Protein AF-X1VT11-F1 (afdb_monomer_lite)

Foldseek 3Di:
DCLLVVAALLVLLVDPVSVVLVLLQVVLVVVLCVLVVHDDDPCNSVVVNVVSVVDDNRHDDPQNVCLVVVNPPGCLCVPLVVSVVSCVVSVHDSPSSVVSSVSSVVD

Organism: NCBI:txid412755

pLDDT: mean 93.91, std 7.67, range [51.81, 98.44]

Sequence (107 aa):
MTAYSGKTIGAVLSDDKLKRITENIMKEVILIGKAKNIDFEQGVVEKTLQKAKDFPYETKTSFQRDCEKGNTRNEGDIFGGTLIRLAKEYNISIPTITEACRALEVK

InterPro domains:
  IPR008927 6-phosphogluconate dehydrogenase-like, C-terminal domain superfamily [SSF48179] (2-104)
  IPR013328 6-phosphogluconate dehydrogenase, domain 2 [G3DSA:1.10.1040.10] (1-107)
  IPR013752 Ketopantoate reductase, C-terminal domain [PF08546] (2-104)
  IPR051402 Ketopantoate Reductase-Related [PTHR21708] (1-98)

Structure (mmCIF, N/CA/C/O backbone):
data_AF-X1VT11-F1
#
_entry.id   AF-X1VT11-F1
#
loop_
_atom_site.group_PDB
_atom_site.id
_atom_site.type_symbol
_atom_site.label_atom_id
_atom_site.label_alt_id
_atom_site.label_comp_id
_atom_site.label_asym_id
_atom_site.label_entity_id
_atom_site.label_seq_id
_atom_site.pdbx_PDB_ins_code
_atom_site.Cartn_x
_atom_site.Cartn_y
_atom_site.Cartn_z
_atom_site.occupancy
_atom_site.B_iso_or_equiv
_atom_site.auth_seq_id
_atom_site.auth_comp_id
_atom_site.auth_asym_id
_atom_site.auth_atom_id
_atom_site.pdbx_PDB_model_num
ATOM 1 N N . MET A 1 1 ? 4.448 -1.264 -0.356 1.00 95.12 1 MET A N 1
ATOM 2 C CA . MET A 1 1 ? 4.450 -2.416 -1.292 1.00 95.12 1 MET A CA 1
ATOM 3 C C . MET A 1 1 ? 5.579 -2.397 -2.310 1.00 95.12 1 MET A C 1
ATOM 5 O O . MET A 1 1 ? 6.216 -3.432 -2.475 1.00 95.12 1 MET A O 1
ATOM 9 N N . THR A 1 2 ? 5.874 -1.270 -2.961 1.00 96.62 2 THR A N 1
ATOM 10 C CA . THR A 1 2 ? 7.029 -1.153 -3.875 1.00 96.62 2 THR A CA 1
ATOM 11 C C . THR A 1 2 ? 8.350 -1.499 -3.178 1.00 96.62 2 THR A C 1
ATOM 13 O O . THR A 1 2 ? 9.032 -2.419 -3.603 1.00 96.62 2 THR A O 1
ATOM 16 N N . ALA A 1 3 ? 8.640 -0.894 -2.019 1.00 94.12 3 ALA A N 1
ATOM 17 C CA . ALA A 1 3 ? 9.804 -1.245 -1.190 1.00 94.12 3 ALA A CA 1
ATOM 18 C C . ALA A 1 3 ? 9.810 -2.724 -0.747 1.00 94.12 3 ALA A C 1
ATOM 20 O O . ALA A 1 3 ? 10.825 -3.404 -0.826 1.00 94.12 3 ALA A O 1
ATOM 21 N N . TYR A 1 4 ? 8.651 -3.246 -0.331 1.00 94.00 4 TYR A N 1
ATOM 22 C CA . TYR A 1 4 ? 8.501 -4.635 0.126 1.00 94.00 4 TYR A CA 1
ATOM 23 C C . TYR A 1 4 ? 8.853 -5.651 -0.972 1.00 94.00 4 TYR A C 1
ATOM 25 O O . TYR A 1 4 ? 9.573 -6.618 -0.717 1.00 94.00 4 TYR A O 1
ATOM 33 N N . SER A 1 5 ? 8.359 -5.416 -2.190 1.00 95.44 5 SER A N 1
ATOM 34 C CA . SER A 1 5 ? 8.485 -6.334 -3.331 1.00 95.44 5 SER A CA 1
ATOM 35 C C . SER A 1 5 ? 9.684 -6.050 -4.241 1.00 95.44 5 SER A C 1
ATOM 37 O O . SER A 1 5 ? 10.020 -6.897 -5.060 1.00 95.44 5 SER A O 1
ATOM 39 N N . GLY A 1 6 ? 10.291 -4.863 -4.147 1.00 95.56 6 GLY A N 1
ATOM 40 C CA . GLY A 1 6 ? 11.288 -4.365 -5.101 1.00 95.56 6 GLY A CA 1
ATOM 41 C C . GLY A 1 6 ? 10.713 -3.956 -6.466 1.00 95.56 6 GLY A C 1
ATOM 42 O O . GLY A 1 6 ? 11.468 -3.588 -7.363 1.00 95.56 6 GLY A O 1
ATOM 43 N N . LY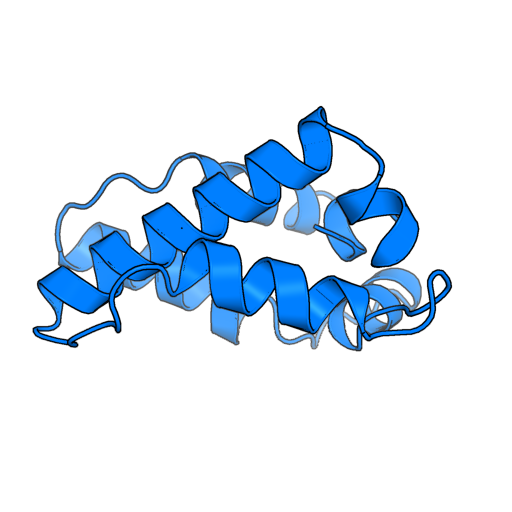S A 1 7 ? 9.387 -4.014 -6.651 1.00 97.56 7 LYS A N 1
ATOM 44 C CA . LYS A 1 7 ? 8.710 -3.695 -7.916 1.00 97.56 7 LYS A CA 1
ATOM 45 C C . LYS A 1 7 ? 8.341 -2.211 -8.016 1.00 97.56 7 LYS A C 1
ATOM 47 O O . LYS A 1 7 ? 8.163 -1.530 -7.005 1.00 97.56 7 LYS A O 1
ATOM 52 N N . THR A 1 8 ? 8.189 -1.729 -9.246 1.00 98.38 8 THR A N 1
ATOM 53 C CA . THR A 1 8 ? 7.679 -0.386 -9.571 1.00 98.38 8 THR A CA 1
ATOM 54 C C . THR A 1 8 ? 6.181 -0.272 -9.276 1.00 98.38 8 THR A C 1
ATOM 56 O O . THR A 1 8 ? 5.509 -1.280 -9.043 1.00 98.38 8 THR A O 1
ATOM 59 N N . ILE A 1 9 ? 5.631 0.948 -9.294 1.00 98.06 9 ILE A N 1
ATOM 60 C CA . ILE A 1 9 ? 4.185 1.168 -9.118 1.00 98.06 9 ILE A CA 1
ATOM 61 C C . ILE A 1 9 ? 3.389 0.364 -10.152 1.00 98.06 9 ILE A C 1
ATOM 63 O O . ILE A 1 9 ? 2.488 -0.382 -9.770 1.00 98.06 9 ILE A O 1
ATOM 67 N N . GLY A 1 10 ? 3.750 0.443 -11.436 1.00 98.19 10 GLY A N 1
ATOM 68 C CA . GLY A 1 10 ? 3.040 -0.274 -12.496 1.00 98.19 10 GLY A CA 1
ATOM 69 C C . GLY A 1 10 ? 3.068 -1.792 -12.308 1.00 98.19 10 GLY A C 1
ATOM 70 O O . GLY A 1 10 ? 2.034 -2.454 -12.419 1.00 98.19 10 GLY A O 1
ATOM 71 N N . ALA A 1 11 ? 4.223 -2.340 -11.925 1.00 98.38 11 ALA A N 1
ATOM 72 C CA . ALA A 1 11 ? 4.380 -3.771 -11.683 1.00 98.38 11 ALA A CA 1
ATOM 73 C C . ALA A 1 11 ? 3.661 -4.256 -10.409 1.00 98.38 11 ALA A C 1
ATOM 75 O O . ALA A 1 11 ? 3.213 -5.399 -10.363 1.00 98.38 11 ALA A O 1
ATOM 76 N N . VAL A 1 12 ? 3.513 -3.407 -9.383 1.00 98.44 12 VAL A N 1
ATOM 77 C CA . VAL A 1 12 ? 2.658 -3.695 -8.216 1.00 98.44 12 VAL A CA 1
ATOM 78 C C . VAL A 1 12 ? 1.182 -3.713 -8.612 1.00 98.44 12 VAL A C 1
ATOM 80 O O . VAL A 1 12 ? 0.448 -4.588 -8.164 1.00 98.44 12 VAL A O 1
ATOM 83 N N . LEU A 1 13 ? 0.741 -2.765 -9.444 1.00 97.69 13 LEU A N 1
ATOM 84 C CA . LEU A 1 13 ? -0.659 -2.658 -9.867 1.00 97.69 13 LEU A CA 1
ATOM 85 C C . LEU A 1 13 ? -1.077 -3.736 -10.878 1.00 97.69 13 LEU A C 1
ATOM 87 O O . LEU A 1 13 ? -2.263 -4.049 -10.956 1.00 97.69 13 LEU A O 1
ATOM 91 N N . SER A 1 14 ? -0.124 -4.292 -11.627 1.00 97.94 14 SER A N 1
ATOM 92 C CA . SER A 1 14 ? -0.353 -5.366 -12.608 1.00 97.94 14 SER A CA 1
ATOM 93 C C . SER A 1 14 ? -0.274 -6.773 -12.002 1.00 97.94 14 SER A C 1
ATOM 95 O O . SER A 1 14 ? -0.560 -7.755 -12.678 1.00 97.94 14 SER A O 1
ATOM 97 N N . ASP A 1 15 ? 0.136 -6.884 -10.738 1.00 98.25 15 ASP A N 1
ATOM 98 C CA . ASP A 1 15 ? 0.203 -8.135 -9.985 1.00 98.25 15 ASP A CA 1
ATOM 99 C C . ASP A 1 15 ? -1.002 -8.212 -9.042 1.00 98.25 15 ASP A C 1
ATOM 101 O O . ASP A 1 15 ? -1.080 -7.471 -8.059 1.00 98.25 15 ASP A O 1
ATOM 105 N N . ASP A 1 16 ? -1.946 -9.112 -9.325 1.00 97.75 16 ASP A N 1
ATOM 106 C CA . ASP A 1 16 ? -3.206 -9.214 -8.575 1.00 97.75 16 ASP A CA 1
ATOM 107 C C . ASP A 1 16 ? -2.996 -9.418 -7.071 1.00 97.75 16 ASP A C 1
ATOM 109 O O . ASP A 1 16 ? -3.735 -8.868 -6.247 1.00 97.75 16 ASP A O 1
ATOM 113 N N . LYS A 1 17 ? -1.960 -10.172 -6.682 1.00 97.81 17 LYS A N 1
ATOM 114 C CA . LYS A 1 17 ? -1.649 -10.413 -5.272 1.00 97.81 17 LYS A CA 1
ATOM 115 C C . LYS A 1 17 ? -1.153 -9.129 -4.614 1.00 97.81 17 LYS A C 1
ATOM 117 O O . LYS A 1 17 ? -1.649 -8.758 -3.550 1.00 97.81 17 LYS A O 1
ATOM 122 N N . LEU A 1 18 ? -0.192 -8.437 -5.225 1.00 97.88 18 LEU A N 1
ATOM 123 C CA . LEU A 1 18 ? 0.371 -7.203 -4.664 1.00 97.88 18 LEU A CA 1
ATOM 124 C C . LEU A 1 18 ? -0.632 -6.045 -4.675 1.00 97.88 18 LEU A C 1
ATOM 126 O O . LEU A 1 18 ? -0.679 -5.267 -3.715 1.00 97.88 18 LEU A O 1
ATOM 130 N N . LYS A 1 19 ? -1.472 -5.959 -5.708 1.00 98.00 19 LYS A N 1
ATOM 131 C CA . LYS A 1 19 ? -2.583 -5.011 -5.776 1.00 98.00 19 LYS A CA 1
ATOM 132 C C . LYS A 1 19 ? -3.585 -5.262 -4.650 1.00 98.00 19 LYS A C 1
ATOM 134 O O . LYS A 1 19 ? -3.918 -4.330 -3.922 1.00 98.00 19 LYS A O 1
ATOM 139 N N . ARG A 1 20 ? -3.984 -6.517 -4.414 1.00 98.12 20 ARG A N 1
ATOM 140 C CA . ARG A 1 20 ? -4.894 -6.870 -3.311 1.00 98.12 20 ARG A CA 1
ATOM 141 C C . ARG A 1 20 ? -4.311 -6.541 -1.934 1.00 98.12 20 ARG A C 1
ATOM 143 O O . ARG A 1 20 ? -5.028 -6.045 -1.069 1.00 98.12 20 ARG A O 1
ATOM 150 N N . ILE A 1 21 ? -3.014 -6.772 -1.724 1.00 98.06 21 ILE A N 1
ATOM 151 C CA . ILE A 1 21 ? -2.333 -6.371 -0.480 1.00 98.06 21 ILE A CA 1
ATOM 152 C C . ILE A 1 21 ? -2.353 -4.842 -0.331 1.00 98.06 21 ILE A C 1
ATOM 154 O O . ILE A 1 21 ? -2.663 -4.332 0.742 1.00 98.06 21 ILE A O 1
ATOM 158 N N . THR A 1 22 ? -2.086 -4.105 -1.413 1.00 97.94 22 THR A N 1
ATOM 159 C CA . THR A 1 22 ? -2.161 -2.633 -1.437 1.00 97.94 22 THR A CA 1
ATOM 160 C C . THR A 1 22 ? -3.556 -2.129 -1.054 1.00 97.94 22 THR A C 1
ATOM 162 O O . THR A 1 22 ? -3.680 -1.245 -0.209 1.00 97.94 22 THR A O 1
ATOM 165 N N . GLU A 1 23 ? -4.610 -2.725 -1.609 1.00 98.19 23 GLU A N 1
ATOM 166 C CA . GLU A 1 23 ? -5.999 -2.411 -1.258 1.00 98.19 23 GLU A CA 1
ATOM 167 C C . GLU A 1 23 ? -6.317 -2.691 0.211 1.00 98.19 23 GLU A C 1
ATOM 169 O O . GLU A 1 23 ? -6.988 -1.890 0.863 1.00 98.19 23 GLU A O 1
ATOM 174 N N . ASN A 1 24 ? -5.846 -3.819 0.745 1.00 98.44 24 ASN A N 1
ATOM 175 C CA . ASN A 1 24 ? -6.055 -4.170 2.146 1.00 98.44 24 ASN A CA 1
ATOM 176 C C . ASN A 1 24 ? -5.354 -3.183 3.084 1.00 98.44 24 ASN A C 1
ATOM 178 O O . ASN A 1 24 ? -5.968 -2.743 4.050 1.00 98.44 24 ASN A O 1
ATOM 182 N N . ILE A 1 25 ? -4.132 -2.751 2.752 1.00 98.06 25 ILE A N 1
ATOM 183 C CA . ILE A 1 25 ? -3.434 -1.685 3.486 1.00 98.06 25 ILE A CA 1
ATOM 184 C C . ILE A 1 25 ? -4.270 -0.398 3.488 1.00 98.06 25 ILE A C 1
ATOM 186 O O . ILE A 1 25 ? -4.471 0.197 4.543 1.00 98.06 25 ILE A O 1
ATOM 190 N N . MET A 1 26 ? -4.815 0.022 2.339 1.00 98.19 26 MET A N 1
ATOM 191 C CA . MET A 1 26 ? -5.671 1.218 2.275 1.00 98.19 26 MET A CA 1
ATOM 192 C C . MET A 1 26 ? -6.928 1.073 3.146 1.00 98.19 26 MET A C 1
ATOM 194 O O . MET A 1 26 ? -7.308 2.013 3.842 1.00 98.19 26 MET A O 1
ATOM 198 N N . LYS A 1 27 ? -7.562 -0.106 3.149 1.00 98.38 27 LYS A N 1
ATOM 199 C CA . LYS A 1 27 ? -8.731 -0.394 3.997 1.00 98.38 27 LYS A CA 1
ATOM 200 C C . LYS A 1 27 ? -8.380 -0.346 5.486 1.00 98.38 27 LYS A C 1
ATOM 202 O O . LYS A 1 27 ? -9.140 0.227 6.259 1.00 98.38 27 LYS A O 1
ATOM 207 N N . GLU A 1 28 ? -7.231 -0.886 5.881 1.00 98.44 28 GLU A N 1
ATOM 208 C CA . GLU A 1 28 ? -6.740 -0.838 7.264 1.00 98.44 28 GLU A CA 1
ATOM 209 C C . GLU A 1 28 ? -6.443 0.599 7.725 1.00 98.44 28 GLU A C 1
ATOM 211 O O . GLU A 1 28 ? -6.832 0.983 8.828 1.00 98.44 28 GLU A O 1
ATOM 216 N N . VAL A 1 29 ? -5.858 1.440 6.863 1.00 98.12 29 VAL A N 1
ATOM 217 C CA . VAL A 1 29 ? -5.681 2.879 7.141 1.00 98.12 29 VAL A CA 1
ATOM 218 C C . VAL A 1 29 ? -7.029 3.574 7.362 1.00 98.12 29 VAL A C 1
ATOM 220 O O . VAL A 1 29 ? -7.170 4.360 8.299 1.00 98.12 29 VAL A O 1
ATOM 223 N N . ILE A 1 30 ? -8.039 3.265 6.541 1.00 98.19 30 ILE A N 1
ATOM 224 C CA . ILE A 1 30 ? -9.392 3.824 6.691 1.00 98.19 30 ILE A CA 1
ATOM 225 C C . ILE A 1 30 ? -10.020 3.401 8.023 1.00 98.19 30 ILE A C 1
ATOM 227 O O . ILE A 1 30 ? -10.665 4.227 8.666 1.00 98.19 30 ILE A O 1
ATOM 231 N N . LEU A 1 31 ? -9.837 2.148 8.460 1.00 97.81 31 LEU A N 1
ATOM 232 C CA . LEU A 1 31 ? -10.337 1.687 9.763 1.00 97.81 31 LEU A CA 1
ATOM 233 C C . LEU A 1 31 ? -9.761 2.528 10.908 1.00 97.81 31 LEU A C 1
ATOM 235 O O . LEU A 1 31 ? -10.519 3.001 11.753 1.00 97.81 31 LEU A O 1
ATOM 239 N N . ILE A 1 32 ? -8.447 2.776 10.893 1.00 97.94 32 ILE A N 1
ATOM 240 C CA . ILE A 1 32 ? -7.792 3.636 11.888 1.00 97.94 32 ILE A CA 1
ATOM 241 C C . ILE A 1 32 ? -8.331 5.065 11.803 1.00 97.94 32 ILE A C 1
ATOM 243 O O . ILE A 1 32 ? -8.701 5.642 12.822 1.00 97.94 32 ILE A O 1
ATOM 247 N N . GLY A 1 33 ? -8.407 5.645 10.602 1.00 97.50 33 GLY A N 1
ATOM 248 C CA . GLY A 1 33 ? -8.891 7.014 10.430 1.00 97.50 33 GLY A CA 1
ATOM 249 C C . GLY A 1 33 ? -10.327 7.202 10.928 1.00 97.50 33 GLY A C 1
ATOM 250 O O . GLY A 1 33 ? -10.607 8.171 11.629 1.00 97.50 33 GLY A O 1
ATOM 251 N N . LYS A 1 34 ? -11.216 6.236 10.672 1.00 97.06 34 LYS A N 1
ATOM 252 C CA . LYS A 1 34 ? -12.594 6.262 11.185 1.00 97.06 34 LYS A CA 1
ATOM 253 C C . LYS A 1 34 ? -12.655 6.244 12.710 1.00 97.06 34 LYS A C 1
ATOM 255 O O . LYS A 1 34 ? -13.443 6.986 13.282 1.00 97.06 34 LYS A O 1
ATOM 260 N N . ALA A 1 35 ? -11.802 5.468 13.380 1.00 96.75 35 ALA A N 1
ATOM 261 C CA . ALA A 1 35 ? -11.721 5.490 14.844 1.00 96.75 35 ALA A CA 1
ATOM 262 C C . ALA A 1 35 ? -11.202 6.825 15.405 1.00 96.75 35 ALA A C 1
ATOM 264 O O . ALA A 1 35 ? -11.447 7.153 16.564 1.00 96.75 35 ALA A O 1
ATOM 265 N N . LYS A 1 36 ? -10.542 7.631 14.566 1.00 96.38 36 LYS A N 1
ATOM 266 C CA . LYS A 1 36 ? -10.160 9.017 14.862 1.00 96.38 36 LYS A CA 1
ATOM 267 C C . LYS A 1 36 ? -11.209 10.048 14.427 1.00 96.38 36 LYS A C 1
ATOM 269 O O . LYS A 1 36 ? -10.902 11.236 14.445 1.00 96.38 36 LYS A O 1
ATOM 274 N N . ASN A 1 37 ? -12.415 9.620 14.047 1.00 96.62 37 ASN A N 1
ATOM 275 C CA . ASN A 1 37 ? -13.477 10.471 13.500 1.00 96.62 37 ASN A CA 1
ATOM 276 C C . ASN A 1 37 ? -13.051 11.241 12.234 1.00 96.62 37 ASN A C 1
ATOM 278 O O . ASN A 1 37 ? -13.441 12.389 12.036 1.00 96.62 37 ASN A O 1
ATOM 282 N N . ILE A 1 38 ? -12.217 10.623 11.390 1.00 97.62 38 ILE A N 1
ATOM 283 C CA . ILE A 1 38 ? -11.849 11.163 10.078 1.00 97.62 38 ILE A CA 1
ATOM 284 C C . ILE A 1 38 ? -12.801 10.593 9.033 1.00 97.62 38 ILE A C 1
ATOM 286 O O . ILE A 1 38 ? -12.897 9.373 8.861 1.00 97.62 38 ILE A O 1
ATOM 290 N N . ASP A 1 39 ? -13.444 11.493 8.299 1.00 95.06 39 ASP A N 1
ATOM 291 C CA . ASP A 1 39 ? -14.284 11.136 7.168 1.00 95.06 39 ASP A CA 1
ATOM 292 C C . ASP A 1 39 ? -13.447 10.893 5.914 1.00 95.06 39 ASP A C 1
ATOM 294 O O . ASP A 1 39 ? -12.513 11.627 5.586 1.00 95.06 39 ASP A O 1
ATOM 298 N N . PHE A 1 40 ? -13.818 9.846 5.184 1.00 95.62 40 PHE A N 1
ATOM 299 C CA . PHE A 1 40 ? -13.230 9.504 3.899 1.00 95.62 40 PHE A CA 1
ATOM 300 C C . PHE A 1 40 ? -14.308 9.548 2.831 1.00 95.62 40 PHE A C 1
ATOM 302 O O . PHE A 1 40 ? -15.418 9.052 3.036 1.00 95.62 40 PHE A O 1
ATOM 309 N N . GLU A 1 41 ? -13.960 10.074 1.661 1.00 95.50 41 GLU A N 1
ATOM 310 C CA . GLU A 1 41 ? -14.853 10.035 0.512 1.00 95.50 41 GLU A CA 1
ATOM 311 C C . GLU A 1 41 ? -15.246 8.598 0.147 1.00 95.50 41 GLU A C 1
ATOM 313 O O . GLU A 1 41 ? -14.443 7.656 0.201 1.00 95.50 41 GLU A O 1
ATOM 318 N N . GLN A 1 42 ? -16.484 8.437 -0.319 1.00 93.75 42 GLN A N 1
ATOM 319 C CA . GLN A 1 42 ? -16.925 7.170 -0.877 1.00 93.75 42 GLN A CA 1
ATOM 320 C C . GLN A 1 42 ? -16.025 6.769 -2.056 1.00 93.75 42 GLN A C 1
ATOM 322 O O . GLN A 1 42 ? -15.736 7.564 -2.954 1.00 93.75 42 GLN A O 1
ATOM 327 N N . GLY A 1 43 ? -15.565 5.516 -2.041 1.00 95.38 43 GLY A N 1
ATOM 328 C CA . GLY A 1 43 ? -14.692 4.985 -3.085 1.00 95.38 43 GLY A CA 1
ATOM 329 C C . GLY A 1 43 ? -13.251 5.504 -3.040 1.00 95.38 43 GLY A C 1
ATOM 330 O O . GLY A 1 43 ? -12.544 5.340 -4.030 1.00 95.38 43 GLY A O 1
ATOM 331 N N . VAL A 1 44 ? -12.783 6.093 -1.927 1.00 97.50 44 VAL A N 1
ATOM 332 C CA . VAL A 1 44 ? -11.404 6.617 -1.805 1.00 97.50 44 VAL A CA 1
ATOM 333 C C . VAL A 1 44 ? -10.324 5.604 -2.214 1.00 97.50 44 VAL A C 1
ATOM 335 O O . VAL A 1 44 ? -9.340 5.991 -2.838 1.00 97.50 44 VAL A O 1
ATOM 338 N N . VAL A 1 45 ? -10.519 4.308 -1.939 1.00 97.50 45 VAL A N 1
ATOM 339 C CA . VAL A 1 45 ? -9.583 3.238 -2.340 1.00 97.50 45 VAL A CA 1
ATOM 340 C C . VAL A 1 45 ? -9.484 3.145 -3.862 1.00 97.50 45 VAL A C 1
ATOM 342 O O . VAL A 1 45 ? -8.390 3.240 -4.410 1.00 97.50 45 VAL A O 1
ATOM 345 N N . GLU A 1 46 ? -10.624 3.030 -4.548 1.00 96.56 46 GLU A N 1
ATOM 346 C CA . GLU A 1 46 ? -10.687 2.952 -6.011 1.00 96.56 46 GLU A CA 1
ATOM 347 C C . GLU A 1 46 ? -10.091 4.214 -6.642 1.00 96.56 46 GLU A C 1
ATOM 349 O O . GLU A 1 46 ? -9.206 4.124 -7.488 1.00 96.56 46 GLU A O 1
ATOM 354 N N . LYS A 1 47 ? -10.489 5.402 -6.166 1.00 97.12 47 LYS A N 1
ATOM 355 C CA . LYS A 1 47 ? -9.950 6.684 -6.651 1.00 97.12 47 LYS A CA 1
ATOM 356 C C . LYS A 1 47 ? -8.430 6.769 -6.480 1.00 97.12 47 LYS A C 1
ATOM 358 O O . LYS A 1 47 ? -7.732 7.225 -7.383 1.00 97.12 47 LYS A O 1
ATOM 363 N N . THR A 1 48 ? -7.908 6.305 -5.344 1.00 96.94 48 THR A N 1
ATOM 364 C CA . THR A 1 48 ? -6.463 6.301 -5.072 1.00 96.94 48 THR A CA 1
ATOM 365 C C . THR A 1 48 ? -5.725 5.332 -5.992 1.00 96.94 48 THR A C 1
ATOM 367 O O . THR A 1 48 ? -4.661 5.672 -6.505 1.00 96.94 48 THR A O 1
ATOM 370 N N . LEU A 1 49 ? -6.293 4.152 -6.256 1.00 96.31 49 LEU A N 1
ATOM 371 C CA . LEU A 1 49 ? -5.727 3.204 -7.214 1.00 96.31 49 LEU A CA 1
ATOM 372 C C . LEU A 1 49 ? -5.735 3.742 -8.643 1.00 96.31 49 LEU A C 1
ATOM 374 O O . LEU A 1 49 ? -4.754 3.546 -9.352 1.00 96.31 49 LEU A O 1
ATOM 378 N N . GLN A 1 50 ? -6.803 4.418 -9.072 1.00 95.75 50 GLN A N 1
ATOM 379 C CA . GLN A 1 50 ? -6.844 5.041 -10.398 1.00 95.75 50 GLN A CA 1
ATOM 380 C C . GLN A 1 50 ? -5.766 6.118 -10.520 1.00 95.75 50 GLN A C 1
ATOM 382 O O . GLN A 1 50 ? -4.964 6.063 -11.443 1.00 95.75 50 GLN A O 1
ATOM 387 N N . LYS A 1 51 ? -5.633 6.990 -9.514 1.00 95.25 51 LYS A N 1
ATOM 388 C CA . LYS A 1 51 ? -4.553 7.984 -9.472 1.00 95.25 51 LYS A CA 1
ATOM 389 C C . LYS A 1 51 ? -3.159 7.348 -9.503 1.00 95.25 51 LYS A C 1
ATOM 391 O O . LYS A 1 51 ? -2.233 7.906 -10.079 1.00 95.25 51 LYS A O 1
ATOM 396 N N . ALA A 1 52 ? -2.986 6.177 -8.889 1.00 95.06 52 ALA A N 1
ATOM 397 C CA . ALA A 1 52 ? -1.719 5.455 -8.938 1.00 95.06 52 ALA A CA 1
ATOM 398 C C . ALA A 1 52 ? -1.375 4.946 -10.353 1.00 95.06 52 ALA A C 1
ATOM 400 O O . ALA A 1 52 ? -0.194 4.831 -10.670 1.00 95.06 52 ALA A O 1
ATOM 401 N N . LYS A 1 53 ? -2.375 4.675 -11.206 1.00 94.44 53 LYS A N 1
ATOM 402 C CA . LYS A 1 53 ? -2.166 4.266 -12.608 1.00 94.44 53 LYS A CA 1
ATOM 403 C C . LYS A 1 53 ? -1.710 5.412 -13.509 1.00 94.44 53 LYS A C 1
ATOM 405 O O . LYS A 1 53 ? -1.115 5.139 -14.544 1.00 94.44 53 LYS A O 1
ATOM 410 N N . ASP A 1 54 ? -1.958 6.660 -13.115 1.00 96.19 54 ASP A N 1
ATOM 411 C CA . ASP A 1 54 ? -1.524 7.837 -13.878 1.00 96.19 54 ASP A CA 1
ATOM 412 C C . ASP A 1 54 ? -0.003 8.060 -13.791 1.00 96.19 54 ASP A C 1
ATOM 414 O O . ASP A 1 54 ? 0.576 8.801 -14.586 1.00 96.19 54 ASP A O 1
ATOM 418 N N . PHE A 1 55 ? 0.673 7.417 -12.833 1.00 96.94 55 PHE A N 1
ATOM 419 C CA . PHE A 1 55 ? 2.131 7.425 -12.774 1.00 96.94 55 PHE A CA 1
ATOM 420 C C . PHE A 1 55 ? 2.728 6.542 -13.879 1.00 96.94 55 PHE A C 1
ATOM 422 O O . PHE A 1 55 ? 2.200 5.462 -14.154 1.00 96.94 55 PHE A O 1
ATOM 429 N N . PRO A 1 56 ? 3.886 6.922 -14.459 1.00 98.00 56 PRO A N 1
ATOM 430 C CA . PRO A 1 56 ? 4.621 6.048 -15.366 1.00 98.00 56 PRO A CA 1
ATOM 431 C C . PRO A 1 56 ? 4.837 4.659 -14.757 1.00 98.00 56 PRO A C 1
ATOM 433 O O . PRO A 1 56 ? 5.170 4.549 -13.574 1.00 98.00 56 PRO A O 1
ATOM 436 N N . TYR A 1 57 ? 4.705 3.607 -15.568 1.00 97.75 57 TYR A N 1
ATOM 437 C CA . TYR A 1 57 ? 4.791 2.216 -15.106 1.00 97.75 57 TYR A CA 1
ATOM 438 C C . TYR A 1 57 ? 6.069 1.937 -14.294 1.00 97.75 57 TYR A C 1
ATOM 440 O O . TYR A 1 57 ? 6.017 1.288 -13.250 1.00 97.75 57 TYR A O 1
ATOM 448 N N . GLU A 1 58 ? 7.198 2.509 -14.722 1.00 97.94 58 GLU A N 1
ATOM 449 C CA . GLU A 1 58 ? 8.522 2.340 -14.106 1.00 97.94 58 GLU A CA 1
ATOM 450 C C . GLU A 1 58 ? 8.750 3.169 -12.827 1.00 97.94 58 GLU A C 1
ATOM 452 O O . GLU A 1 58 ? 9.849 3.192 -12.269 1.00 97.94 58 GLU A O 1
ATOM 457 N N . THR A 1 59 ? 7.728 3.872 -12.335 1.00 98.19 59 THR A N 1
ATOM 458 C CA . THR A 1 59 ? 7.877 4.769 -11.185 1.00 98.19 59 THR A CA 1
ATOM 459 C C . THR A 1 59 ? 8.266 4.000 -9.922 1.00 98.19 59 THR A C 1
ATOM 461 O O . THR A 1 59 ? 7.570 3.074 -9.496 1.00 98.19 59 THR A O 1
ATOM 464 N N . LYS A 1 60 ? 9.350 4.446 -9.277 1.00 97.31 60 LYS A N 1
ATOM 465 C CA . LYS A 1 60 ? 9.765 4.036 -7.929 1.00 97.31 60 LYS A CA 1
ATOM 466 C C . LYS A 1 60 ? 9.416 5.118 -6.910 1.00 97.31 60 LYS A C 1
ATOM 468 O O . LYS A 1 60 ? 9.607 6.305 -7.171 1.00 97.31 60 LYS A O 1
ATOM 473 N N . THR A 1 61 ? 8.950 4.717 -5.729 1.00 95.00 61 THR A N 1
ATOM 474 C CA . THR A 1 61 ? 8.647 5.661 -4.636 1.00 95.00 61 THR A CA 1
ATOM 475 C C . THR A 1 61 ? 9.926 6.121 -3.924 1.00 95.00 61 THR A C 1
ATOM 477 O O . THR A 1 61 ? 10.944 5.430 -3.968 1.00 95.00 61 THR A O 1
ATOM 480 N N . SER A 1 62 ? 9.894 7.277 -3.245 1.00 92.75 62 SER A N 1
ATOM 481 C CA . SER A 1 62 ? 10.997 7.736 -2.374 1.00 92.75 62 SER A CA 1
ATOM 482 C C . SER A 1 62 ? 11.405 6.646 -1.387 1.00 92.75 62 SER A C 1
ATOM 484 O O . SER A 1 62 ? 12.553 6.215 -1.396 1.00 92.75 62 SER A O 1
ATOM 486 N N . PHE A 1 63 ? 10.421 6.109 -0.665 1.00 92.81 63 PHE A N 1
ATOM 487 C CA . PHE A 1 63 ? 10.607 5.045 0.312 1.00 92.81 63 PHE A CA 1
ATOM 488 C C . PHE A 1 63 ? 11.283 3.794 -0.272 1.00 92.81 63 PHE A C 1
ATOM 490 O O . PHE A 1 63 ? 12.200 3.254 0.336 1.00 92.81 63 PHE A O 1
ATOM 497 N N . GLN A 1 64 ? 10.901 3.357 -1.482 1.00 94.69 64 GLN A N 1
ATOM 498 C CA . GLN A 1 64 ? 11.584 2.244 -2.154 1.00 94.69 64 GLN A CA 1
ATOM 499 C C . GLN A 1 64 ? 13.060 2.558 -2.406 1.00 94.69 64 GLN A C 1
ATOM 501 O O . GLN A 1 64 ? 13.914 1.724 -2.124 1.00 94.69 64 GLN A O 1
ATOM 506 N N . ARG A 1 65 ? 13.362 3.747 -2.937 1.00 93.81 65 ARG A N 1
ATOM 507 C CA . ARG A 1 65 ? 14.741 4.143 -3.252 1.00 93.81 65 ARG A CA 1
ATOM 508 C C . ARG A 1 65 ? 15.604 4.268 -1.998 1.00 93.81 65 ARG A C 1
ATOM 510 O O . ARG A 1 65 ? 16.789 3.961 -2.065 1.00 93.81 65 ARG A O 1
ATOM 517 N N . ASP A 1 66 ? 15.032 4.705 -0.880 1.00 91.56 66 ASP A N 1
ATOM 518 C CA . ASP A 1 66 ? 15.748 4.784 0.395 1.00 91.56 66 ASP A CA 1
ATOM 519 C C . ASP A 1 66 ? 16.075 3.390 0.942 1.00 91.56 66 ASP A C 1
ATOM 521 O O . ASP A 1 66 ? 17.219 3.147 1.327 1.00 91.56 66 ASP A O 1
ATOM 525 N N . CYS A 1 67 ? 15.121 2.451 0.888 1.00 89.06 67 CYS A N 1
ATOM 526 C CA . CYS A 1 67 ? 15.372 1.050 1.238 1.00 89.06 67 CYS A CA 1
ATOM 527 C C . CYS A 1 67 ? 16.440 0.413 0.333 1.00 89.06 67 CYS A C 1
ATOM 529 O O . CYS A 1 67 ? 17.352 -0.236 0.832 1.00 89.06 67 CYS A O 1
ATOM 531 N N . GLU A 1 68 ? 16.380 0.632 -0.987 1.00 91.12 68 GLU A N 1
ATOM 532 C CA . GLU A 1 68 ? 17.369 0.105 -1.947 1.00 91.12 68 GLU A CA 1
ATOM 533 C C . GLU A 1 68 ? 18.794 0.629 -1.688 1.00 91.12 68 GLU A C 1
ATOM 535 O O . GLU A 1 68 ? 19.768 -0.052 -1.997 1.00 91.12 68 GLU A O 1
ATOM 540 N N . LYS A 1 69 ? 18.930 1.827 -1.107 1.00 89.50 69 LYS A N 1
ATOM 541 C CA . LYS A 1 69 ? 20.221 2.426 -0.734 1.00 89.50 69 LYS A CA 1
ATOM 542 C C . LYS A 1 69 ? 20.722 1.997 0.649 1.00 89.50 69 LYS A C 1
ATOM 544 O O . LYS A 1 69 ? 21.777 2.469 1.066 1.00 89.50 69 LYS A O 1
ATOM 549 N N . GLY A 1 70 ? 19.971 1.167 1.376 1.00 82.38 70 GLY A N 1
ATOM 550 C CA . GLY A 1 70 ? 20.289 0.795 2.757 1.00 82.38 70 GLY A CA 1
ATOM 551 C C . GLY A 1 70 ? 20.179 1.965 3.739 1.00 82.38 70 GLY A C 1
ATOM 552 O O . GLY A 1 70 ? 20.828 1.960 4.783 1.00 82.38 70 GLY A O 1
ATOM 553 N N . ASN A 1 7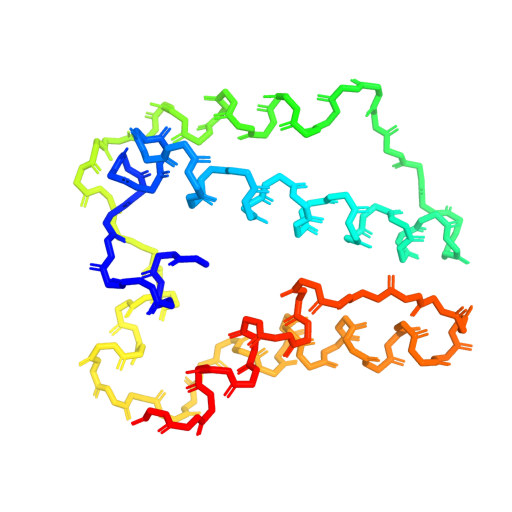1 ? 19.394 3.000 3.411 1.00 78.69 71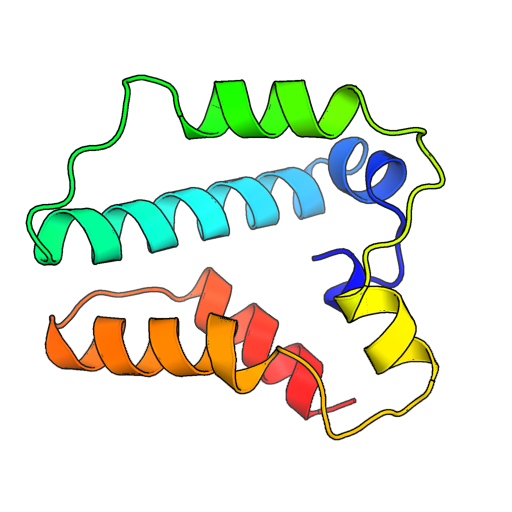 ASN A N 1
ATOM 554 C CA . ASN A 1 71 ? 19.214 4.132 4.307 1.00 78.69 71 ASN A CA 1
ATOM 555 C C . ASN A 1 71 ? 18.303 3.731 5.476 1.00 78.69 71 ASN A C 1
ATOM 557 O O . ASN A 1 71 ? 17.098 3.517 5.309 1.00 78.69 71 ASN A O 1
ATOM 561 N N . THR A 1 72 ? 18.883 3.672 6.672 1.00 71.81 72 THR A N 1
ATOM 562 C CA .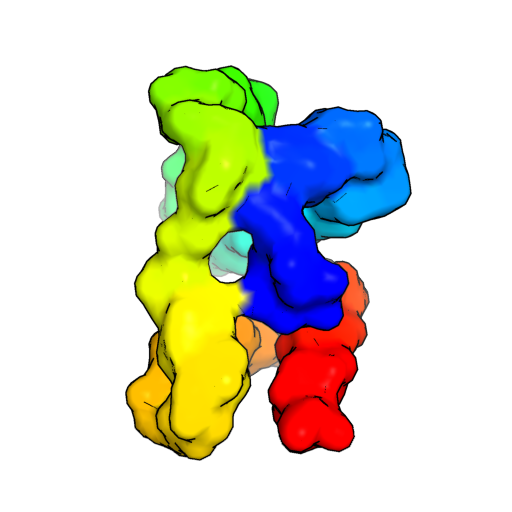 THR A 1 72 ? 18.176 3.357 7.920 1.00 71.81 72 THR A CA 1
ATOM 563 C C . THR A 1 72 ? 17.272 4.497 8.387 1.00 71.81 72 THR A C 1
ATOM 565 O O . THR A 1 72 ? 16.328 4.268 9.140 1.00 71.81 72 THR A O 1
ATOM 568 N N . ARG A 1 73 ? 17.505 5.726 7.906 1.00 76.81 73 ARG A N 1
ATOM 569 C CA . ARG A 1 73 ? 16.642 6.884 8.146 1.00 76.81 73 ARG A CA 1
ATOM 570 C C . ARG A 1 73 ? 15.685 7.063 6.972 1.00 76.81 73 ARG A C 1
ATOM 572 O O . ARG A 1 73 ? 15.937 7.848 6.060 1.00 76.81 73 ARG A O 1
ATOM 579 N N . ASN A 1 74 ? 14.581 6.334 7.022 1.00 84.19 74 ASN A N 1
ATOM 580 C CA . ASN A 1 74 ? 13.498 6.409 6.048 1.00 84.19 74 ASN A CA 1
ATOM 581 C C . ASN A 1 74 ? 12.150 6.654 6.750 1.00 84.19 74 ASN A C 1
ATOM 583 O O . ASN A 1 74 ? 12.053 6.686 7.976 1.00 84.19 74 ASN A O 1
ATOM 587 N N . GLU A 1 75 ? 11.095 6.842 5.963 1.00 83.88 75 GLU A N 1
ATOM 588 C CA . GLU A 1 75 ? 9.759 7.194 6.463 1.00 83.88 75 GLU A CA 1
ATOM 589 C C . GLU A 1 75 ? 8.982 5.990 7.049 1.00 83.88 75 GLU A C 1
ATOM 591 O O . GLU A 1 75 ? 7.798 6.107 7.369 1.00 83.88 75 GLU A O 1
ATOM 596 N N . GLY A 1 76 ? 9.627 4.826 7.205 1.00 85.25 76 GLY A N 1
ATOM 597 C CA . GLY A 1 76 ? 8.993 3.573 7.623 1.00 85.25 76 GLY A CA 1
ATOM 598 C C . GLY A 1 76 ? 8.337 3.646 9.003 1.00 85.25 76 GLY A C 1
ATOM 599 O O . GLY A 1 76 ? 7.169 3.281 9.140 1.00 85.25 76 GLY A O 1
ATOM 600 N N . ASP A 1 77 ? 9.037 4.174 10.012 1.00 85.81 77 ASP A N 1
ATOM 601 C CA . ASP A 1 77 ? 8.462 4.363 11.355 1.00 85.81 77 ASP A CA 1
ATOM 602 C C . ASP A 1 77 ? 7.408 5.485 11.382 1.00 85.81 77 ASP A C 1
ATOM 604 O O . ASP A 1 77 ? 6.381 5.368 12.059 1.00 85.81 77 ASP A O 1
ATOM 608 N N . ILE A 1 78 ? 7.612 6.543 10.586 1.00 88.00 78 ILE A N 1
ATOM 609 C CA . ILE A 1 78 ? 6.682 7.679 10.502 1.00 88.00 78 ILE A CA 1
ATOM 610 C C . ILE A 1 78 ? 5.314 7.205 10.012 1.00 88.00 78 ILE A C 1
ATOM 612 O O . ILE A 1 78 ? 4.301 7.562 10.613 1.00 88.00 78 ILE A O 1
ATOM 616 N N . PHE A 1 79 ? 5.269 6.380 8.963 1.00 90.25 79 PHE A N 1
ATOM 617 C CA . PHE A 1 79 ? 4.013 5.864 8.424 1.00 90.25 79 PHE A CA 1
ATOM 618 C C . PHE A 1 79 ? 3.592 4.545 9.082 1.00 90.25 79 PHE A C 1
ATOM 620 O O . PHE A 1 79 ? 2.559 4.486 9.747 1.00 90.25 79 PHE A O 1
ATOM 627 N N . GLY A 1 80 ? 4.382 3.484 8.913 1.00 92.69 80 GLY A N 1
ATOM 628 C CA . GLY A 1 80 ? 4.047 2.136 9.376 1.00 92.69 80 GLY A CA 1
ATOM 629 C C . GLY A 1 80 ? 4.015 2.024 10.898 1.00 92.69 80 GLY A C 1
ATOM 630 O O . GLY A 1 80 ? 3.017 1.576 11.465 1.00 92.69 80 GLY A O 1
ATOM 631 N N . GLY A 1 81 ? 5.066 2.506 11.564 1.00 93.50 81 GLY A N 1
ATOM 632 C CA . GLY A 1 81 ? 5.153 2.504 13.027 1.00 93.50 81 GLY A CA 1
ATOM 633 C C . GLY A 1 81 ? 4.006 3.278 13.682 1.00 93.50 81 GLY A C 1
ATOM 634 O O . GLY A 1 81 ? 3.390 2.800 14.638 1.00 93.50 81 GLY A O 1
ATOM 635 N N . THR A 1 82 ? 3.643 4.438 13.127 1.00 95.81 82 THR A N 1
ATOM 636 C CA . THR A 1 82 ? 2.502 5.233 13.613 1.00 95.81 82 THR A CA 1
ATOM 637 C C . THR A 1 82 ? 1.178 4.495 13.466 1.00 95.81 82 THR A C 1
ATOM 639 O O . THR A 1 82 ? 0.401 4.470 14.419 1.00 95.81 82 THR A O 1
ATOM 642 N N . LEU A 1 83 ? 0.919 3.853 12.323 1.00 97.12 83 LEU A N 1
ATOM 643 C CA . LEU A 1 83 ? -0.312 3.082 12.118 1.00 97.12 83 LEU A CA 1
ATOM 644 C C . LEU A 1 83 ? -0.409 1.904 13.100 1.00 97.12 83 LEU A C 1
ATOM 646 O O . LEU A 1 83 ? -1.479 1.678 13.657 1.00 97.12 83 LEU A O 1
ATOM 650 N N . ILE A 1 84 ? 0.701 1.215 13.386 1.00 97.25 84 ILE A N 1
ATOM 651 C CA . ILE A 1 84 ? 0.753 0.127 14.380 1.00 97.25 84 ILE A CA 1
ATOM 652 C C . ILE A 1 84 ? 0.459 0.635 15.795 1.00 97.25 84 ILE A C 1
ATOM 654 O O . ILE A 1 84 ? -0.337 0.025 16.515 1.00 97.25 84 ILE A O 1
ATOM 658 N N . ARG A 1 85 ? 1.046 1.769 16.197 1.00 97.62 85 ARG A N 1
ATOM 659 C CA . ARG A 1 85 ? 0.767 2.387 17.505 1.00 97.62 85 ARG A CA 1
ATOM 660 C C . ARG A 1 85 ? -0.698 2.807 17.634 1.00 97.62 85 ARG A C 1
ATOM 662 O O . ARG A 1 85 ? -1.330 2.469 18.631 1.00 97.62 85 ARG A O 1
ATOM 669 N N . LEU A 1 86 ? -1.243 3.474 16.616 1.00 97.56 86 LEU A N 1
ATOM 670 C CA . LEU A 1 86 ? -2.643 3.906 16.597 1.00 97.56 86 LEU A CA 1
ATOM 671 C C . LEU A 1 86 ? -3.603 2.714 16.612 1.00 97.56 86 LEU A C 1
ATOM 673 O O . LEU A 1 86 ? -4.571 2.712 17.362 1.00 97.56 86 LEU A O 1
ATOM 677 N N . ALA A 1 87 ? -3.334 1.671 15.829 1.00 97.81 87 ALA A N 1
ATOM 678 C CA . ALA A 1 87 ? -4.171 0.478 15.831 1.00 97.81 87 ALA A CA 1
ATOM 679 C C . ALA A 1 87 ? -4.234 -0.176 17.218 1.00 97.81 87 ALA A C 1
ATOM 681 O O . ALA A 1 87 ? -5.308 -0.581 17.654 1.00 97.81 87 ALA A O 1
ATOM 682 N N . LYS A 1 88 ? -3.112 -0.210 17.948 1.00 97.62 88 LYS A N 1
ATOM 683 C CA . LYS A 1 88 ? -3.082 -0.683 19.336 1.00 97.62 88 LYS A CA 1
ATOM 684 C C . LYS A 1 88 ? -3.891 0.218 20.275 1.00 97.62 88 LYS A C 1
ATOM 686 O O . LYS A 1 88 ? -4.632 -0.304 21.100 1.00 97.62 88 LYS A O 1
ATOM 691 N N . GLU A 1 89 ? -3.761 1.537 20.149 1.00 97.88 89 GLU A N 1
ATOM 692 C CA . GLU A 1 89 ? -4.500 2.523 20.956 1.00 97.88 89 GLU A CA 1
ATOM 693 C C . GLU A 1 89 ? -6.021 2.376 20.799 1.00 97.88 89 GLU A C 1
ATOM 695 O O . GLU A 1 89 ? -6.746 2.367 21.790 1.00 97.88 89 GLU A O 1
ATOM 700 N N . TYR A 1 90 ? -6.495 2.190 19.565 1.00 97.31 90 TYR A N 1
ATOM 701 C CA . TYR A 1 90 ? -7.922 2.058 19.253 1.00 97.31 90 TYR A CA 1
ATOM 702 C C . TYR A 1 90 ? -8.428 0.605 19.224 1.00 9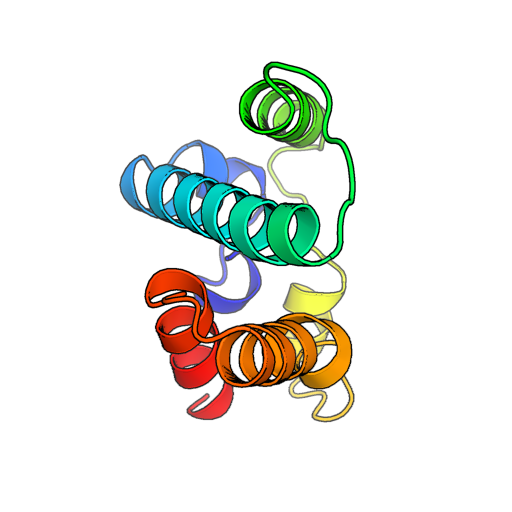7.31 90 TYR A C 1
ATOM 704 O O . TYR A 1 90 ? -9.583 0.371 18.874 1.00 97.31 90 TYR A O 1
ATOM 712 N N . ASN A 1 91 ? -7.590 -0.375 19.586 1.00 97.38 91 ASN A N 1
ATOM 713 C CA . ASN A 1 91 ? -7.905 -1.809 19.550 1.00 97.38 91 ASN A CA 1
ATOM 714 C C . ASN A 1 91 ? -8.422 -2.302 18.175 1.00 97.38 91 ASN A C 1
ATOM 716 O O . ASN A 1 91 ? -9.417 -3.021 18.073 1.00 97.38 91 ASN A O 1
ATOM 720 N N . ILE A 1 92 ? -7.738 -1.899 17.102 1.00 98.06 92 ILE A N 1
ATOM 721 C CA . ILE A 1 92 ? -8.053 -2.234 15.708 1.00 98.06 92 ILE A CA 1
ATOM 722 C C . ILE A 1 92 ? -7.049 -3.257 15.185 1.00 98.06 92 ILE A C 1
ATOM 724 O O . ILE A 1 92 ? -5.842 -3.132 15.382 1.00 98.06 92 ILE A O 1
ATOM 728 N N . SER A 1 93 ? -7.541 -4.259 14.458 1.00 98.00 93 SER A N 1
ATOM 729 C CA . SER A 1 93 ? -6.684 -5.226 13.775 1.00 98.00 93 SER A CA 1
ATOM 730 C C . SER A 1 93 ? -6.239 -4.694 12.410 1.00 98.00 93 SER A C 1
ATOM 732 O O . SER A 1 93 ? -7.078 -4.363 11.572 1.00 98.00 93 SER A O 1
ATOM 734 N N . ILE A 1 94 ? -4.922 -4.637 12.190 1.00 98.19 94 ILE A N 1
ATOM 735 C CA . ILE A 1 94 ? -4.288 -4.241 10.918 1.00 98.19 94 ILE A CA 1
ATOM 736 C C . ILE A 1 94 ? -3.211 -5.255 10.474 1.00 98.19 94 ILE A C 1
ATOM 738 O O . ILE A 1 94 ? -2.010 -4.949 10.420 1.00 98.19 94 ILE A O 1
ATOM 742 N N . PRO A 1 95 ? -3.597 -6.520 10.244 1.00 98.06 95 PRO A N 1
ATOM 743 C CA . PRO A 1 95 ? -2.644 -7.599 10.003 1.00 98.06 95 PRO A CA 1
ATOM 744 C C . PRO A 1 95 ? -1.773 -7.351 8.766 1.00 98.06 95 PRO A C 1
ATOM 746 O O . PRO A 1 95 ? -0.581 -7.651 8.800 1.00 98.06 95 PRO A O 1
ATOM 749 N N . THR A 1 96 ? -2.328 -6.751 7.711 1.00 97.88 96 THR A N 1
ATOM 750 C CA . THR A 1 96 ? -1.622 -6.541 6.443 1.00 97.88 96 THR A CA 1
ATOM 751 C C . THR A 1 96 ? -0.498 -5.520 6.593 1.00 97.88 96 THR A C 1
ATOM 753 O O . THR A 1 96 ? 0.624 -5.767 6.151 1.00 97.88 96 THR A O 1
ATOM 756 N N . ILE A 1 97 ? -0.771 -4.382 7.240 1.00 97.06 97 ILE A N 1
ATOM 757 C CA . ILE A 1 97 ? 0.245 -3.366 7.549 1.00 97.06 97 ILE A CA 1
ATOM 758 C C . ILE A 1 97 ? 1.320 -3.960 8.460 1.00 97.06 97 ILE A C 1
ATOM 760 O O . ILE A 1 97 ? 2.508 -3.802 8.188 1.00 97.06 97 ILE A O 1
ATOM 764 N N . THR A 1 98 ? 0.913 -4.678 9.510 1.00 96.25 98 THR A N 1
ATOM 765 C CA . THR A 1 98 ? 1.846 -5.245 10.496 1.00 96.25 98 THR A CA 1
ATOM 766 C C . THR A 1 98 ? 2.811 -6.239 9.849 1.00 96.25 98 THR A C 1
ATOM 768 O O . THR A 1 98 ? 4.017 -6.182 10.091 1.00 96.25 98 THR A O 1
ATOM 771 N N . GLU A 1 99 ? 2.303 -7.135 9.001 1.00 95.38 99 GLU A N 1
ATOM 772 C CA . GLU A 1 99 ? 3.121 -8.105 8.272 1.00 95.38 99 GLU A CA 1
ATOM 773 C C . GLU A 1 99 ? 4.057 -7.419 7.267 1.00 95.38 99 GLU A C 1
ATOM 775 O O . GLU A 1 99 ? 5.251 -7.723 7.227 1.00 95.38 99 GLU A O 1
ATOM 780 N N . ALA A 1 100 ? 3.544 -6.455 6.495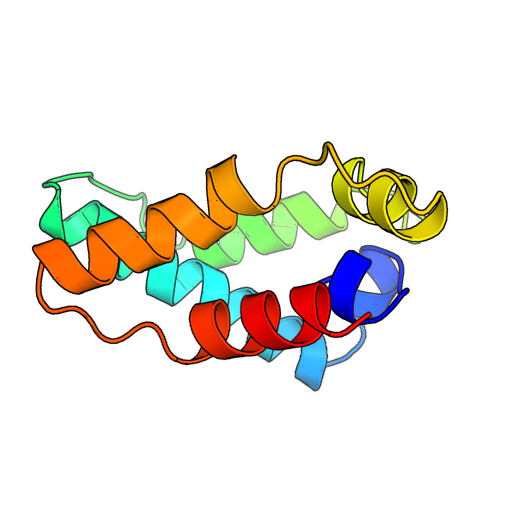 1.00 93.31 100 ALA A N 1
ATOM 781 C CA . ALA A 1 100 ? 4.335 -5.735 5.501 1.00 93.31 100 ALA A CA 1
ATOM 782 C C . ALA A 1 100 ? 5.478 -4.924 6.135 1.00 93.31 100 ALA A C 1
ATOM 784 O O . ALA A 1 100 ? 6.586 -4.919 5.596 1.00 93.31 100 ALA A O 1
ATOM 785 N N . CYS A 1 101 ? 5.227 -4.263 7.269 1.00 92.00 101 CYS A N 1
ATOM 786 C CA . CYS A 1 101 ? 6.243 -3.528 8.024 1.00 92.00 101 CYS A CA 1
ATOM 787 C C . CYS A 1 101 ? 7.298 -4.470 8.607 1.00 92.00 101 CYS A C 1
ATOM 789 O O . CYS A 1 101 ? 8.485 -4.261 8.374 1.00 92.00 101 CYS A O 1
ATOM 791 N N . ARG A 1 102 ? 6.883 -5.560 9.266 1.00 90.56 102 ARG A N 1
ATOM 792 C CA . ARG A 1 102 ? 7.820 -6.551 9.819 1.00 90.56 102 ARG A CA 1
ATOM 793 C C . ARG A 1 102 ? 8.744 -7.126 8.745 1.00 90.56 102 ARG A C 1
ATOM 795 O O . ARG A 1 102 ? 9.939 -7.269 8.965 1.00 90.56 102 ARG A O 1
ATOM 802 N N . ALA A 1 103 ? 8.209 -7.442 7.569 1.00 88.31 103 ALA A N 1
ATOM 803 C CA . ALA A 1 103 ? 9.003 -7.985 6.469 1.00 88.31 103 ALA A CA 1
ATOM 804 C C . ALA A 1 103 ? 10.021 -6.989 5.879 1.00 88.31 103 ALA A C 1
ATOM 806 O O . ALA A 1 103 ? 10.933 -7.409 5.169 1.00 88.31 103 ALA A O 1
ATOM 807 N N . LEU A 1 104 ? 9.856 -5.688 6.136 1.00 84.50 104 LEU A N 1
ATOM 808 C CA . LEU A 1 104 ? 10.801 -4.642 5.745 1.00 84.50 104 LEU A CA 1
ATOM 809 C C . LEU A 1 104 ? 11.885 -4.395 6.800 1.00 84.50 104 LEU A C 1
ATOM 811 O O . LEU A 1 104 ? 12.977 -3.998 6.427 1.00 84.50 104 LEU A O 1
ATOM 815 N N . GLU A 1 105 ? 11.609 -4.648 8.081 1.00 73.00 105 GLU A N 1
ATOM 816 C CA . GLU A 1 105 ? 12.586 -4.511 9.178 1.00 73.00 105 GLU A CA 1
ATOM 817 C C . GLU A 1 105 ? 13.618 -5.649 9.217 1.00 73.00 105 GLU A C 1
ATOM 819 O O . GLU A 1 105 ? 14.687 -5.501 9.800 1.00 73.00 105 GLU A O 1
ATOM 824 N N . VAL A 1 106 ? 13.299 -6.796 8.610 1.00 55.97 106 VAL A N 1
ATOM 825 C CA . VAL A 1 106 ? 14.167 -7.991 8.564 1.00 55.97 106 VAL A CA 1
ATOM 826 C C . VAL A 1 106 ? 15.114 -7.975 7.345 1.00 55.97 106 VAL A C 1
ATOM 828 O O . VAL A 1 106 ? 15.874 -8.922 7.145 1.00 55.97 106 VAL A O 1
ATOM 831 N N . LYS A 1 107 ? 15.082 -6.921 6.520 1.00 51.81 107 LYS A N 1
ATOM 832 C CA . LYS A 1 107 ? 15.932 -6.752 5.329 1.00 51.81 107 LYS A CA 1
ATOM 833 C C . LYS A 1 107 ? 17.020 -5.715 5.565 1.00 51.81 107 LYS A C 1
ATOM 835 O O . LYS A 1 107 ? 18.146 -5.977 5.095 1.00 51.81 107 LYS A O 1
#

Secondary structure (DSSP, 8-state):
-HHHH---HHHHHTSHHHHHHHHHHHHHHHHHHHHTT----TTHHHHHHHHHHTS-TTPPPHHHHHHHTT-SSSTHIIIIIHHHHHHHHTT---HHHHHHHHHHHT-

Radius of gyration: 14.03 Å; chains: 1; bounding box: 37×22×36 Å